Protein AF-A0A2G9M122-F1 (afdb_monomer_lite)

Secondary structure (DSSP, 8-state):
--HHHHHHHHHTTSS-SHHHHHHHHHHHHHHHHHH---SSHHHHHHHHHHHHHHHHHHSTT-HHHHHHHHHHHTT---SSHHHHHHHHHHHHHHHHHHHHHHHHHHHHHHHTTPPTT------S----

Structure (mmCIF, N/CA/C/O backbone):
data_AF-A0A2G9M122-F1
#
_entry.id   AF-A0A2G9M122-F1
#
loop_
_atom_site.group_PDB
_atom_site.id
_atom_site.type_symbol
_atom_site.label_atom_id
_atom_site.label_alt_id
_atom_site.label_comp_id
_atom_site.label_asym_id
_atom_site.label_entity_id
_atom_site.label_seq_id
_atom_site.pdbx_PDB_ins_code
_atom_site.Cartn_x
_atom_site.Cartn_y
_atom_site.Cartn_z
_atom_site.occupancy
_atom_site.B_iso_or_equiv
_atom_site.auth_seq_id
_atom_site.auth_comp_id
_atom_site.auth_asym_id
_atom_site.auth_atom_id
_atom_site.pdbx_PDB_model_num
ATOM 1 N N . MET A 1 1 ? 5.356 -12.812 -1.509 1.00 72.88 1 MET A N 1
ATOM 2 C CA . MET A 1 1 ? 3.886 -12.957 -1.559 1.00 72.88 1 MET A CA 1
ATOM 3 C C . MET A 1 1 ? 3.480 -12.650 -2.978 1.00 72.88 1 MET A C 1
ATOM 5 O O . MET A 1 1 ? 3.828 -11.577 -3.451 1.00 72.88 1 MET A O 1
ATOM 9 N N . GLU A 1 2 ? 2.817 -13.585 -3.647 1.00 91.19 2 GLU A N 1
ATOM 10 C CA . GLU A 1 2 ? 2.454 -13.422 -5.053 1.00 91.19 2 GLU A CA 1
ATOM 11 C C . GLU A 1 2 ? 1.279 -12.453 -5.215 1.00 91.19 2 GLU A C 1
ATOM 13 O O . GLU A 1 2 ? 0.289 -12.522 -4.485 1.00 91.19 2 GLU A O 1
ATOM 18 N N . LEU A 1 3 ? 1.361 -11.567 -6.211 1.00 96.25 3 LEU A N 1
ATOM 19 C CA . LEU A 1 3 ? 0.360 -10.525 -6.469 1.00 96.25 3 LEU A CA 1
ATOM 20 C C . LEU A 1 3 ? -1.063 -11.088 -6.617 1.00 96.25 3 LEU A C 1
ATOM 22 O O . LEU A 1 3 ? -2.020 -10.520 -6.090 1.00 96.25 3 LEU A O 1
ATOM 26 N N . ASN A 1 4 ? -1.214 -12.209 -7.324 1.00 96.69 4 ASN A N 1
ATOM 27 C CA . ASN A 1 4 ? -2.524 -12.822 -7.549 1.00 96.69 4 ASN A CA 1
ATOM 28 C C . ASN A 1 4 ? -3.130 -13.377 -6.250 1.00 96.69 4 ASN A C 1
ATOM 30 O O . ASN A 1 4 ? -4.339 -13.252 -6.040 1.00 96.69 4 ASN A O 1
ATOM 34 N N . ASP A 1 5 ? -2.304 -13.927 -5.356 1.00 97.00 5 ASP A N 1
ATOM 35 C CA . ASP A 1 5 ? -2.758 -14.390 -4.044 1.00 97.00 5 ASP A CA 1
ATOM 36 C C . ASP A 1 5 ? -3.168 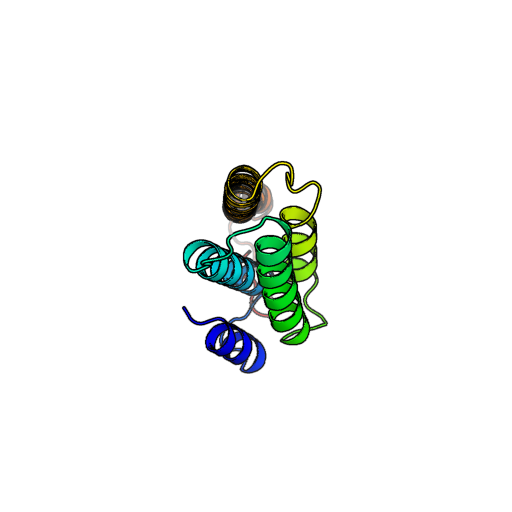-13.216 -3.153 1.00 97.00 5 ASP A C 1
ATOM 38 O O . ASP A 1 5 ? -4.182 -13.306 -2.459 1.00 97.00 5 ASP A O 1
ATOM 42 N N . SER A 1 6 ? -2.441 -12.095 -3.192 1.00 96.88 6 SER A N 1
ATOM 43 C CA . SER A 1 6 ? -2.835 -10.867 -2.489 1.00 96.88 6 SER A CA 1
ATOM 44 C C . SER A 1 6 ? -4.185 -10.339 -2.972 1.00 96.88 6 SER A C 1
ATOM 46 O O . SER A 1 6 ? -5.072 -10.044 -2.171 1.00 96.88 6 SER A O 1
ATOM 48 N N . VAL A 1 7 ? -4.380 -10.266 -4.291 1.00 97.44 7 VAL A N 1
ATOM 49 C CA . VAL A 1 7 ? -5.652 -9.845 -4.898 1.00 97.44 7 VAL A CA 1
ATOM 50 C C . VAL A 1 7 ? -6.794 -10.761 -4.459 1.00 97.44 7 VAL A C 1
ATOM 52 O O . VAL A 1 7 ? -7.866 -10.270 -4.102 1.00 97.44 7 VAL A O 1
ATOM 55 N N . ARG A 1 8 ? -6.573 -12.084 -4.444 1.00 97.50 8 ARG A N 1
ATOM 56 C CA . ARG A 1 8 ? -7.562 -13.055 -3.959 1.00 97.50 8 ARG A CA 1
ATOM 57 C C . ARG A 1 8 ? -7.894 -12.825 -2.484 1.00 97.50 8 ARG A C 1
ATOM 59 O O . ARG A 1 8 ? -9.069 -12.771 -2.143 1.00 97.50 8 ARG A O 1
ATOM 66 N N . GLN A 1 9 ? -6.895 -12.619 -1.628 1.00 97.12 9 GLN A N 1
ATOM 67 C CA . GLN A 1 9 ? -7.105 -12.374 -0.196 1.00 97.12 9 GLN A CA 1
ATOM 68 C C . GLN A 1 9 ? -7.928 -11.109 0.088 1.00 97.12 9 GLN A C 1
ATOM 70 O O . GLN A 1 9 ? -8.790 -11.135 0.967 1.00 97.12 9 GLN A O 1
ATOM 75 N N . ILE A 1 10 ? -7.713 -10.026 -0.670 1.00 95.88 10 ILE A N 1
ATOM 76 C CA . ILE A 1 10 ? -8.532 -8.807 -0.563 1.00 95.88 10 ILE A CA 1
ATOM 77 C C . ILE A 1 10 ? -9.981 -9.089 -0.993 1.00 95.88 10 ILE A C 1
ATOM 79 O O . ILE A 1 10 ? -10.912 -8.702 -0.286 1.00 95.88 10 ILE A O 1
ATOM 83 N N . LYS A 1 11 ? -10.182 -9.788 -2.122 1.00 95.31 11 LYS A N 1
ATOM 84 C CA . LYS A 1 11 ? -11.520 -10.139 -2.640 1.00 95.31 11 LYS A CA 1
ATOM 85 C C . LYS A 1 11 ? -12.301 -11.053 -1.698 1.00 95.31 11 LYS A C 1
ATOM 87 O O . LYS A 1 11 ? -13.495 -10.861 -1.510 1.00 95.31 11 LYS A O 1
ATOM 92 N N . GLU A 1 12 ? -11.625 -12.029 -1.099 1.00 96.31 12 GLU A N 1
ATOM 93 C CA . GLU A 1 12 ? -12.203 -1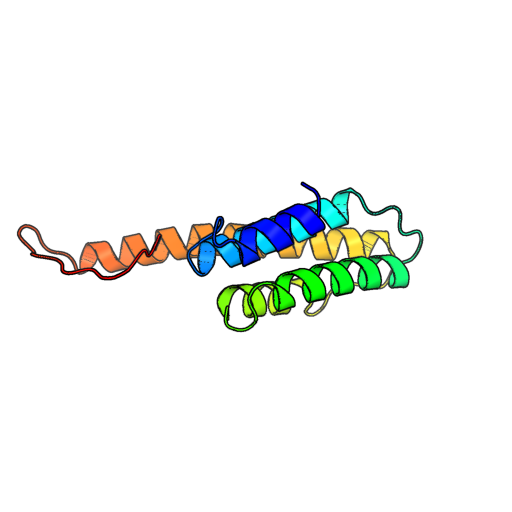2.993 -0.155 1.00 96.31 12 GLU A CA 1
ATOM 94 C C . GLU A 1 12 ? -12.385 -12.417 1.258 1.00 96.31 12 GLU A C 1
ATOM 96 O O . GLU A 1 12 ? -12.725 -13.158 2.176 1.00 96.31 12 GLU A O 1
ATOM 101 N N . LEU A 1 13 ? -12.142 -11.113 1.457 1.00 91.88 13 LEU A N 1
ATOM 102 C CA . LEU A 1 13 ? -12.256 -10.437 2.753 1.00 91.88 13 LEU A CA 1
ATOM 103 C C . LEU A 1 13 ? -11.391 -11.076 3.853 1.00 91.88 13 LEU A C 1
ATOM 105 O O . LEU A 1 13 ? -11.721 -10.972 5.031 1.00 91.88 13 LEU A O 1
ATOM 109 N N . LYS A 1 14 ? -10.270 -11.713 3.488 1.00 94.31 14 LYS A N 1
ATOM 110 C CA . LYS A 1 14 ? -9.271 -12.219 4.448 1.00 94.31 14 LYS A CA 1
ATOM 111 C C . LYS A 1 14 ? -8.434 -11.091 5.045 1.00 94.31 14 LYS A C 1
ATOM 113 O O . LYS A 1 14 ? -7.890 -11.235 6.133 1.00 94.31 14 LYS A O 1
ATOM 118 N N . VAL A 1 15 ? -8.360 -9.969 4.333 1.00 92.06 15 VAL A N 1
ATOM 119 C CA . VAL A 1 15 ? -7.769 -8.711 4.794 1.00 92.06 15 VAL A CA 1
ATOM 120 C C . VAL A 1 15 ? -8.902 -7.700 4.957 1.00 92.06 15 VAL A C 1
ATOM 122 O O . VAL A 1 15 ? -9.627 -7.422 3.998 1.00 92.06 15 VAL A O 1
ATOM 125 N N . GLN A 1 16 ? -9.088 -7.182 6.172 1.00 87.12 16 GLN A N 1
ATOM 126 C CA . GLN A 1 16 ? -10.236 -6.347 6.539 1.00 87.12 16 GLN A CA 1
ATOM 127 C C . GLN A 1 16 ? -9.803 -5.082 7.278 1.00 87.12 16 GLN A C 1
ATOM 129 O O . GLN A 1 16 ? -8.816 -5.083 8.005 1.00 87.12 16 GLN A O 1
ATOM 134 N N . GLY A 1 17 ? -10.587 -4.015 7.127 1.00 90.81 17 GLY A N 1
ATOM 135 C CA . GLY A 1 17 ? -10.270 -2.691 7.659 1.00 90.81 17 GLY A CA 1
ATOM 136 C C . GLY A 1 17 ? -9.495 -1.845 6.649 1.00 90.81 17 GLY A C 1
ATOM 137 O O . GLY A 1 17 ? -8.594 -2.335 5.968 1.00 90.81 17 GLY A O 1
ATOM 138 N N . ALA A 1 18 ? -9.864 -0.568 6.546 1.00 93.31 18 ALA A N 1
ATOM 139 C CA . ALA A 1 18 ? -9.359 0.339 5.517 1.00 93.31 18 ALA A CA 1
ATOM 140 C C . ALA A 1 18 ? -7.824 0.465 5.538 1.00 93.31 18 ALA A C 1
ATOM 142 O O . ALA A 1 18 ? -7.164 0.298 4.512 1.00 93.31 18 ALA A O 1
ATOM 143 N N . GLU A 1 19 ? -7.254 0.681 6.728 1.00 94.75 19 GLU A N 1
ATOM 144 C CA . GLU A 1 19 ? -5.806 0.779 6.927 1.00 94.75 19 GLU A CA 1
ATOM 145 C C . GLU A 1 19 ? -5.093 -0.537 6.598 1.00 94.75 19 GLU A C 1
ATOM 147 O O . GLU A 1 19 ? -4.104 -0.544 5.866 1.00 94.75 19 GLU A O 1
ATOM 152 N N . MET A 1 20 ? -5.603 -1.666 7.101 1.00 95.00 20 MET A N 1
ATOM 153 C CA . MET A 1 20 ? -4.981 -2.974 6.882 1.00 95.00 20 MET A CA 1
ATOM 154 C C . MET A 1 20 ? -4.949 -3.332 5.396 1.00 95.00 20 MET A C 1
ATOM 156 O O . MET A 1 20 ? -3.933 -3.821 4.907 1.00 95.00 20 MET A O 1
ATOM 160 N N . ILE A 1 21 ? -6.028 -3.046 4.661 1.00 96.00 21 ILE A N 1
ATOM 161 C CA . ILE A 1 21 ? -6.086 -3.269 3.213 1.00 96.00 21 ILE A CA 1
ATOM 162 C C . ILE A 1 21 ? -5.066 -2.381 2.495 1.00 96.00 21 ILE A C 1
ATOM 164 O O . ILE A 1 21 ? -4.343 -2.872 1.628 1.00 96.00 21 ILE A O 1
ATOM 168 N N . ALA A 1 22 ? -4.952 -1.105 2.873 1.00 97.31 22 ALA A N 1
ATOM 169 C CA . ALA A 1 22 ? -3.966 -0.200 2.288 1.00 97.31 22 ALA A CA 1
ATOM 170 C C . ALA A 1 22 ? -2.522 -0.665 2.552 1.00 97.31 22 ALA A C 1
ATOM 172 O O . ALA A 1 22 ? -1.734 -0.762 1.612 1.00 97.31 22 ALA A O 1
ATOM 173 N N . ARG A 1 23 ? -2.184 -1.029 3.797 1.00 97.56 23 ARG A N 1
ATOM 174 C CA . ARG A 1 23 ? -0.867 -1.587 4.158 1.00 97.56 23 ARG A CA 1
ATOM 175 C C . ARG A 1 23 ? -0.565 -2.862 3.386 1.00 97.56 23 ARG A C 1
ATOM 177 O O . ARG A 1 23 ? 0.492 -2.971 2.777 1.00 97.56 23 ARG A O 1
ATOM 184 N N . PHE A 1 24 ? -1.506 -3.802 3.362 1.00 97.62 24 PHE A N 1
ATOM 185 C CA . PHE A 1 24 ? -1.355 -5.071 2.656 1.00 97.62 24 PHE A CA 1
ATOM 186 C C . PHE A 1 24 ? -1.129 -4.873 1.149 1.00 97.62 24 PHE A C 1
ATOM 188 O O . PHE A 1 24 ? -0.300 -5.549 0.535 1.00 97.62 24 PHE A O 1
ATOM 195 N N . ALA A 1 25 ? -1.823 -3.906 0.548 1.00 98.00 25 ALA A N 1
ATOM 196 C CA . ALA A 1 25 ? -1.636 -3.542 -0.847 1.00 98.00 25 ALA A CA 1
ATOM 197 C C . ALA A 1 25 ? -0.256 -2.911 -1.110 1.00 98.00 25 ALA A C 1
ATOM 199 O O . ALA A 1 25 ? 0.412 -3.296 -2.070 1.00 98.00 25 ALA A O 1
ATOM 200 N N . LEU A 1 26 ? 0.205 -1.995 -0.251 1.00 98.31 26 LEU A N 1
ATOM 201 C CA . LEU A 1 26 ? 1.545 -1.404 -0.347 1.00 98.31 26 LEU A CA 1
ATOM 202 C C . LEU A 1 26 ? 2.654 -2.445 -0.175 1.00 98.31 26 LEU A C 1
ATOM 204 O O . LEU A 1 26 ? 3.614 -2.455 -0.939 1.00 98.31 26 LEU A O 1
ATOM 208 N N . GLU A 1 27 ? 2.491 -3.355 0.779 1.00 98.38 27 GLU A N 1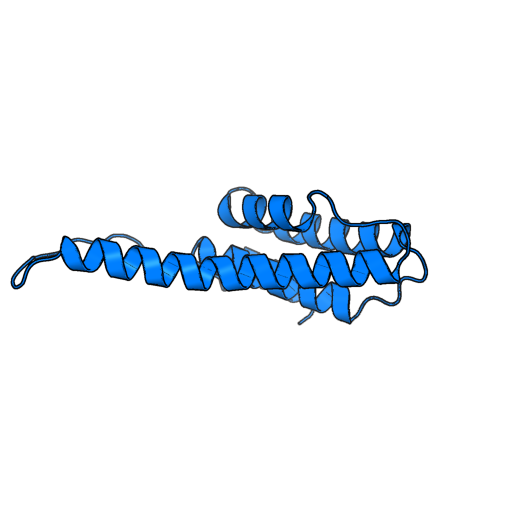
ATOM 209 C CA . GLU A 1 27 ? 3.397 -4.480 0.997 1.00 98.38 27 GLU A CA 1
ATOM 210 C C . GLU A 1 27 ? 3.451 -5.422 -0.207 1.00 98.38 27 GLU A C 1
ATOM 212 O O . GLU A 1 27 ? 4.516 -5.904 -0.599 1.00 98.38 27 GLU A O 1
ATOM 217 N N . THR A 1 28 ? 2.307 -5.639 -0.855 1.00 98.38 28 THR A N 1
ATOM 218 C CA . THR A 1 28 ? 2.251 -6.395 -2.105 1.00 98.38 28 THR A CA 1
ATOM 219 C C . THR A 1 28 ? 3.022 -5.676 -3.213 1.00 98.38 28 THR A C 1
ATOM 221 O O . THR A 1 28 ? 3.856 -6.307 -3.855 1.00 98.38 28 THR A O 1
ATOM 224 N N . ILE A 1 29 ? 2.822 -4.365 -3.409 1.00 98.12 29 ILE A N 1
ATOM 225 C CA . ILE A 1 29 ? 3.592 -3.582 -4.394 1.00 98.12 29 ILE A CA 1
ATOM 226 C C . ILE A 1 29 ? 5.091 -3.620 -4.076 1.00 98.12 29 ILE A C 1
ATOM 228 O O . ILE A 1 29 ? 5.892 -3.822 -4.983 1.00 98.12 29 ILE A O 1
ATOM 232 N N . ARG A 1 30 ? 5.483 -3.506 -2.801 1.00 98.44 30 ARG A N 1
ATOM 233 C CA . ARG A 1 30 ? 6.885 -3.618 -2.368 1.00 98.44 30 ARG A CA 1
ATOM 234 C C . ARG A 1 30 ? 7.502 -4.956 -2.762 1.00 98.44 30 ARG A C 1
ATOM 236 O O . ARG A 1 30 ? 8.657 -5.001 -3.174 1.00 98.44 30 ARG A O 1
ATOM 243 N N . ASN A 1 31 ? 6.745 -6.043 -2.627 1.00 98.25 31 ASN A N 1
ATOM 244 C CA . ASN A 1 31 ? 7.206 -7.371 -3.019 1.00 98.25 31 ASN A CA 1
ATOM 245 C C . ASN A 1 31 ? 7.349 -7.498 -4.538 1.00 98.25 31 ASN A C 1
ATOM 247 O O . ASN A 1 31 ? 8.384 -7.981 -4.983 1.00 98.25 31 ASN A O 1
ATOM 251 N N . VAL A 1 32 ? 6.376 -7.006 -5.316 1.00 98.19 32 VAL A N 1
ATOM 252 C CA . VAL A 1 32 ? 6.479 -6.969 -6.788 1.00 98.19 32 VAL A CA 1
ATOM 253 C C . VAL A 1 32 ? 7.706 -6.157 -7.208 1.00 98.19 32 VAL A C 1
ATOM 255 O O . VAL A 1 32 ? 8.500 -6.629 -8.012 1.00 98.19 32 VAL A O 1
ATOM 258 N N . LEU A 1 33 ? 7.927 -4.987 -6.600 1.00 98.06 33 LEU A N 1
ATOM 259 C CA . LEU A 1 33 ? 9.092 -4.140 -6.861 1.00 98.06 33 LEU A CA 1
ATOM 260 C C . LEU A 1 33 ? 10.409 -4.889 -6.618 1.00 98.06 33 LEU A C 1
ATOM 262 O O . LEU A 1 33 ? 11.298 -4.856 -7.459 1.00 98.06 33 LEU A O 1
ATOM 266 N N . LYS A 1 34 ? 10.530 -5.590 -5.484 1.00 97.56 34 LYS A N 1
ATOM 267 C CA . LYS A 1 34 ? 11.731 -6.363 -5.121 1.00 97.56 34 LYS A CA 1
ATOM 268 C C . LYS A 1 34 ? 11.976 -7.583 -6.016 1.00 97.56 34 LYS A C 1
ATOM 270 O O . LYS A 1 34 ? 13.098 -8.074 -6.053 1.00 97.56 34 LYS A O 1
ATOM 275 N N . GLN A 1 35 ? 10.938 -8.097 -6.671 1.00 97.00 35 GLN A N 1
ATOM 276 C CA . GLN A 1 35 ? 11.003 -9.260 -7.562 1.00 97.00 35 GLN A CA 1
ATOM 277 C C . GLN A 1 35 ? 11.112 -8.875 -9.048 1.00 97.00 35 GLN A C 1
ATOM 279 O O . GLN A 1 35 ? 11.332 -9.752 -9.882 1.00 97.00 35 GLN A O 1
ATOM 284 N N . SER A 1 36 ? 10.949 -7.591 -9.381 1.00 96.75 36 SER A N 1
ATOM 285 C CA . SER A 1 36 ? 11.041 -7.073 -10.747 1.00 96.75 36 SER A CA 1
ATOM 286 C C . SER A 1 36 ? 12.426 -7.320 -11.347 1.00 96.75 36 SER A C 1
ATOM 288 O O . SER A 1 36 ? 13.444 -7.000 -10.733 1.00 96.75 36 SER A O 1
ATOM 290 N N . ASN A 1 37 ? 12.446 -7.776 -12.601 1.00 95.69 37 ASN A N 1
ATOM 291 C CA . ASN A 1 37 ? 13.647 -7.862 -13.439 1.00 95.69 37 ASN A CA 1
ATOM 292 C C . ASN A 1 37 ? 13.624 -6.838 -14.590 1.00 95.69 37 ASN A C 1
ATOM 294 O O . ASN A 1 37 ? 14.334 -7.013 -15.578 1.00 95.69 37 ASN A O 1
ATOM 298 N N . ALA A 1 38 ? 12.790 -5.796 -14.494 1.00 96.00 38 ALA A N 1
ATOM 299 C CA . ALA A 1 38 ? 12.688 -4.757 -15.510 1.00 96.00 38 ALA A CA 1
ATOM 300 C C . ALA A 1 38 ? 14.049 -4.091 -15.791 1.00 96.00 38 ALA A C 1
ATOM 302 O O . ALA A 1 38 ? 14.712 -3.582 -14.886 1.00 96.00 38 ALA A O 1
ATOM 303 N N . ASP A 1 39 ? 14.438 -4.051 -17.064 1.00 93.94 39 ASP A N 1
ATOM 304 C CA . ASP A 1 39 ? 15.696 -3.456 -17.534 1.00 93.94 39 ASP A CA 1
ATOM 305 C C . ASP A 1 39 ? 15.583 -1.949 -17.831 1.00 93.94 39 ASP A C 1
ATOM 307 O O . ASP A 1 39 ? 16.585 -1.253 -18.002 1.00 93.94 39 ASP A O 1
ATOM 311 N N . SER A 1 40 ? 14.363 -1.411 -17.824 1.00 96.81 40 SER A N 1
ATOM 312 C CA . SER A 1 40 ? 14.068 -0.015 -18.129 1.00 96.81 40 SER A CA 1
ATOM 313 C C . SER A 1 40 ? 13.051 0.578 -17.157 1.00 96.81 40 SER A C 1
ATOM 315 O O . SER A 1 40 ? 12.162 -0.105 -16.642 1.00 96.81 40 SER A O 1
ATOM 317 N N . ALA A 1 41 ? 13.145 1.892 -16.940 1.00 96.88 41 ALA A N 1
ATOM 318 C CA . ALA A 1 41 ? 12.213 2.630 -16.091 1.00 96.88 41 ALA A CA 1
ATOM 319 C C . ALA A 1 41 ? 10.758 2.505 -16.585 1.00 96.88 41 ALA A C 1
ATOM 321 O O . ALA A 1 41 ? 9.835 2.398 -15.784 1.00 96.88 41 ALA A O 1
ATOM 322 N N . GLY A 1 42 ? 10.541 2.464 -17.904 1.00 97.31 42 GLY A N 1
ATOM 323 C CA . GLY A 1 42 ? 9.207 2.287 -18.484 1.00 97.31 42 GLY A CA 1
ATOM 324 C C . GLY A 1 42 ? 8.575 0.940 -18.126 1.00 97.31 42 GLY A C 1
ATOM 325 O O . GLY A 1 42 ? 7.412 0.901 -17.720 1.00 97.31 42 GLY A O 1
ATOM 326 N N . LEU A 1 43 ? 9.344 -0.152 -18.216 1.00 97.81 43 LEU A N 1
ATOM 327 C CA . LEU A 1 43 ? 8.870 -1.482 -17.828 1.00 97.81 43 LEU A CA 1
ATOM 328 C C . LEU A 1 43 ? 8.607 -1.564 -16.324 1.00 97.81 43 LEU A C 1
ATOM 330 O O . LEU A 1 43 ? 7.535 -2.013 -15.928 1.00 97.81 43 LEU A O 1
ATOM 334 N N . LEU A 1 44 ? 9.517 -1.036 -15.500 1.00 98.38 44 LEU A N 1
ATOM 335 C CA . LEU A 1 44 ? 9.343 -1.007 -14.047 1.00 98.38 44 LEU A CA 1
ATOM 336 C C . LEU A 1 44 ? 8.061 -0.261 -13.652 1.00 98.38 44 LEU A C 1
ATOM 338 O O . LEU A 1 44 ? 7.263 -0.756 -12.855 1.00 98.38 44 LEU A O 1
ATOM 342 N N . TYR A 1 45 ? 7.824 0.913 -14.244 1.00 98.12 45 TYR A N 1
ATOM 343 C CA . TYR A 1 45 ? 6.600 1.672 -14.007 1.00 98.12 45 TYR A CA 1
ATOM 344 C C . TYR A 1 45 ? 5.355 0.889 -14.435 1.00 98.12 45 TYR A C 1
ATOM 346 O O . TYR A 1 45 ? 4.362 0.876 -13.706 1.00 98.12 45 TYR A O 1
ATOM 354 N N . SER A 1 46 ? 5.402 0.226 -15.595 1.00 98.00 46 SER A N 1
ATOM 355 C CA . SER A 1 46 ? 4.291 -0.587 -16.096 1.00 98.00 46 SER A CA 1
ATOM 356 C C . SER A 1 46 ? 3.960 -1.739 -15.146 1.00 98.00 46 SER A C 1
ATOM 358 O O . SER A 1 46 ? 2.792 -1.929 -14.810 1.00 98.00 46 SER A O 1
ATOM 360 N N . GLU A 1 47 ? 4.968 -2.460 -14.648 1.00 98.12 47 GLU A N 1
ATOM 361 C CA . GLU A 1 47 ? 4.782 -3.538 -13.671 1.00 98.12 47 GLU A CA 1
ATOM 362 C C . GLU A 1 47 ? 4.113 -3.027 -12.386 1.00 98.12 47 GLU A C 1
ATOM 364 O O . GLU A 1 47 ? 3.143 -3.620 -11.897 1.00 98.12 47 GLU A O 1
ATOM 369 N N . MET A 1 48 ? 4.574 -1.885 -11.861 1.00 98.50 48 MET A N 1
ATOM 370 C CA . MET A 1 48 ? 3.969 -1.265 -10.678 1.00 98.50 48 MET A CA 1
ATOM 371 C C . MET A 1 48 ? 2.527 -0.822 -10.955 1.00 98.50 48 MET A C 1
ATOM 373 O O . MET A 1 48 ? 1.629 -1.052 -10.138 1.00 98.50 48 MET A O 1
ATOM 377 N N . ALA A 1 49 ? 2.276 -0.202 -12.109 1.00 98.31 49 ALA A N 1
ATOM 378 C CA . ALA A 1 49 ? 0.955 0.274 -12.503 1.00 98.31 49 ALA A CA 1
ATOM 379 C C . ALA A 1 49 ? -0.050 -0.877 -12.671 1.00 98.31 49 ALA A C 1
ATOM 381 O O . ALA A 1 49 ? -1.208 -0.741 -12.255 1.00 98.31 49 ALA A O 1
ATOM 382 N N . ASP A 1 50 ? 0.390 -2.016 -13.206 1.00 98.38 50 ASP A N 1
ATOM 383 C CA . ASP A 1 50 ? -0.417 -3.228 -13.332 1.00 98.38 50 ASP A CA 1
ATOM 384 C C . ASP A 1 50 ? -0.734 -3.852 -11.972 1.00 98.38 50 ASP A C 1
ATOM 386 O O . ASP A 1 50 ? -1.887 -4.221 -11.714 1.00 98.38 50 ASP A O 1
ATOM 390 N N . ALA A 1 51 ? 0.247 -3.914 -11.066 1.00 98.38 51 ALA A N 1
ATOM 391 C CA . ALA A 1 51 ? 0.023 -4.359 -9.692 1.00 98.38 51 ALA A CA 1
ATOM 392 C C . ALA A 1 51 ? -1.009 -3.474 -8.979 1.00 98.38 51 ALA A C 1
ATOM 394 O O . ALA A 1 51 ? -1.999 -3.979 -8.439 1.00 98.38 51 ALA A O 1
ATOM 395 N N . ARG A 1 52 ? -0.843 -2.148 -9.068 1.00 98.31 52 ARG A N 1
ATOM 396 C CA . ARG A 1 52 ? -1.799 -1.159 -8.552 1.00 98.31 52 ARG A CA 1
ATOM 397 C C . ARG A 1 52 ? -3.200 -1.387 -9.113 1.00 98.31 52 ARG A C 1
ATOM 399 O O . ARG A 1 52 ? -4.162 -1.412 -8.351 1.00 98.31 52 ARG A O 1
ATOM 406 N N . LYS A 1 53 ? -3.332 -1.563 -10.432 1.00 98.44 53 LYS A N 1
ATOM 407 C CA . LYS A 1 53 ? -4.626 -1.770 -11.102 1.00 98.44 53 LYS A CA 1
ATOM 408 C C . LYS A 1 53 ? -5.324 -3.035 -10.601 1.00 98.44 53 LYS A C 1
ATOM 410 O O . LYS A 1 53 ? -6.514 -2.990 -10.295 1.00 98.44 53 LYS A O 1
ATOM 415 N N . LYS A 1 54 ? -4.595 -4.150 -10.488 1.00 98.31 54 LYS A N 1
ATOM 416 C CA . LYS A 1 54 ? -5.141 -5.429 -10.005 1.00 98.31 54 LYS A CA 1
ATOM 417 C C . LYS A 1 54 ? -5.600 -5.345 -8.547 1.00 98.31 54 LYS A C 1
ATOM 419 O O . LYS A 1 54 ? -6.684 -5.831 -8.230 1.00 98.31 54 LYS A O 1
ATOM 424 N N . LEU A 1 55 ? -4.815 -4.699 -7.683 1.00 98.00 55 LEU A N 1
ATOM 425 C CA . LEU A 1 55 ? -5.164 -4.489 -6.274 1.00 98.00 55 LEU A CA 1
ATOM 426 C C . LEU A 1 55 ? -6.358 -3.534 -6.119 1.00 98.00 55 LEU A C 1
ATOM 428 O O . LEU A 1 55 ? -7.303 -3.852 -5.406 1.00 98.00 55 LEU A O 1
ATOM 432 N N . ALA A 1 56 ? -6.379 -2.418 -6.852 1.00 97.25 56 ALA A N 1
ATOM 433 C CA . ALA A 1 56 ? -7.497 -1.473 -6.858 1.00 97.25 56 ALA A CA 1
ATOM 434 C C . ALA A 1 56 ? -8.821 -2.126 -7.289 1.00 97.25 56 ALA A C 1
ATOM 436 O O . ALA A 1 56 ? -9.864 -1.906 -6.675 1.00 97.25 56 ALA A O 1
ATOM 437 N N . ALA A 1 57 ? -8.776 -2.978 -8.315 1.00 97.62 57 ALA A N 1
ATOM 438 C CA . ALA A 1 57 ? -9.942 -3.717 -8.788 1.00 97.62 57 ALA A CA 1
ATOM 439 C C . ALA A 1 57 ? -10.413 -4.807 -7.807 1.00 97.62 57 ALA A C 1
ATOM 441 O O . ALA A 1 57 ? -11.551 -5.261 -7.904 1.00 97.62 57 ALA A O 1
ATOM 442 N N . ALA A 1 58 ? -9.564 -5.243 -6.868 1.00 96.38 58 ALA A N 1
ATOM 443 C CA . ALA A 1 58 ? -9.938 -6.227 -5.855 1.00 96.38 58 ALA A CA 1
ATOM 444 C C . ALA A 1 58 ? -10.995 -5.682 -4.883 1.00 96.38 58 ALA A C 1
ATOM 446 O O . ALA A 1 58 ? -11.825 -6.447 -4.397 1.00 96.38 58 ALA A O 1
ATOM 447 N N . ARG A 1 59 ? -10.976 -4.368 -4.624 1.00 94.69 59 ARG A N 1
ATOM 448 C CA . ARG A 1 59 ? -11.938 -3.681 -3.757 1.00 94.69 59 ARG A CA 1
ATOM 449 C C . ARG A 1 59 ? -12.102 -2.217 -4.197 1.00 94.69 59 ARG A C 1
ATOM 451 O O . ARG A 1 59 ? -11.459 -1.330 -3.636 1.00 94.69 59 ARG A O 1
ATOM 458 N N . PRO A 1 60 ? -12.965 -1.941 -5.192 1.00 94.38 60 PRO A N 1
ATOM 459 C CA . PRO A 1 60 ? -13.049 -0.632 -5.847 1.00 94.38 60 PRO A CA 1
ATOM 460 C C . PRO A 1 60 ? -13.590 0.496 -4.956 1.00 94.38 60 PRO A C 1
ATOM 462 O O . PRO A 1 60 ? -13.507 1.661 -5.327 1.00 94.38 60 PRO A O 1
ATOM 465 N N . THR A 1 61 ? -14.131 0.171 -3.782 1.00 93.00 61 THR A N 1
ATOM 466 C CA . THR A 1 61 ? -14.723 1.125 -2.834 1.00 93.00 61 THR A CA 1
ATOM 467 C C . THR A 1 61 ? -13.834 1.395 -1.616 1.00 93.00 61 THR A C 1
ATOM 469 O O . THR A 1 61 ? -14.345 1.832 -0.591 1.00 93.00 61 THR A O 1
ATOM 472 N N . GLU A 1 62 ? -12.530 1.097 -1.678 1.00 95.12 62 GLU A N 1
ATOM 473 C CA . GLU A 1 62 ? -11.603 1.240 -0.544 1.00 95.12 62 GLU A CA 1
ATOM 474 C C . GLU A 1 62 ? -10.712 2.498 -0.654 1.00 95.12 62 GLU A C 1
ATOM 476 O O . GLU A 1 62 ? -9.591 2.420 -1.169 1.00 95.12 62 GLU A O 1
ATOM 481 N N . PRO A 1 63 ? -11.172 3.680 -0.195 1.00 96.50 63 PRO A N 1
ATOM 482 C CA . PRO A 1 63 ? -10.495 4.958 -0.436 1.00 96.50 63 PRO A CA 1
ATOM 483 C C . PRO A 1 63 ? -9.095 5.045 0.182 1.00 96.50 63 PRO A C 1
ATOM 485 O O . PRO A 1 63 ? -8.221 5.701 -0.386 1.00 96.50 63 PRO A O 1
ATOM 488 N N . CYS A 1 64 ? -8.850 4.381 1.319 1.00 96.81 64 CYS A N 1
ATOM 489 C CA . CYS A 1 64 ? -7.544 4.417 1.980 1.00 96.81 64 CYS A CA 1
ATOM 490 C C . CYS A 1 64 ? -6.451 3.818 1.080 1.00 96.81 64 CYS A C 1
ATOM 492 O O . CYS A 1 64 ? -5.395 4.425 0.887 1.00 96.81 64 CYS A O 1
ATOM 494 N N . MET A 1 65 ? -6.749 2.685 0.435 1.00 97.56 65 MET A N 1
ATOM 495 C CA . MET A 1 65 ? -5.855 2.043 -0.530 1.00 97.56 65 MET A CA 1
ATOM 496 C C . MET A 1 65 ? -5.586 2.946 -1.743 1.00 97.56 65 MET A C 1
ATOM 498 O O . MET A 1 65 ? -4.436 3.094 -2.157 1.00 97.56 65 MET A O 1
ATOM 502 N N . PHE A 1 66 ? -6.614 3.605 -2.291 1.00 98.06 66 PHE A N 1
ATOM 503 C CA . PHE A 1 66 ? -6.435 4.534 -3.414 1.00 98.06 66 PHE A CA 1
ATOM 504 C C . PHE A 1 66 ? -5.551 5.731 -3.056 1.00 98.06 66 PHE A C 1
ATOM 506 O O . PHE A 1 66 ? -4.698 6.119 -3.854 1.00 98.06 66 PHE A O 1
ATOM 513 N N . ASN A 1 67 ? -5.717 6.296 -1.860 1.00 98.25 67 ASN A N 1
ATOM 514 C CA . ASN A 1 67 ? -4.893 7.408 -1.393 1.00 98.25 67 ASN A CA 1
ATOM 515 C C . ASN A 1 67 ? -3.435 6.986 -1.182 1.00 98.25 67 ASN A C 1
ATOM 517 O O . ASN A 1 67 ? -2.527 7.704 -1.604 1.00 98.25 67 ASN A O 1
ATOM 521 N N . ALA A 1 68 ? -3.208 5.801 -0.611 1.00 98.12 68 ALA A N 1
ATOM 522 C CA . ALA A 1 68 ? -1.873 5.227 -0.471 1.00 98.12 68 ALA A CA 1
ATOM 523 C C . ALA A 1 68 ? -1.194 5.035 -1.839 1.00 98.12 68 ALA A C 1
ATOM 525 O O . ALA A 1 68 ? -0.051 5.449 -2.035 1.00 98.12 68 ALA A O 1
ATOM 526 N N . PHE A 1 69 ? -1.916 4.496 -2.827 1.00 98.44 69 PHE A N 1
ATOM 527 C CA . PHE A 1 69 ? -1.411 4.396 -4.196 1.00 98.44 69 PHE A CA 1
ATOM 528 C C . PHE A 1 69 ? -1.138 5.759 -4.822 1.00 98.44 69 PHE A C 1
ATOM 530 O O . PHE A 1 69 ? -0.095 5.940 -5.440 1.00 98.44 69 PHE A O 1
ATOM 537 N N . LYS A 1 70 ? -2.037 6.734 -4.662 1.00 98.06 70 LYS A N 1
ATOM 538 C CA . LYS A 1 70 ? -1.807 8.089 -5.170 1.00 98.06 70 LYS A CA 1
ATOM 539 C C . LYS A 1 70 ? -0.503 8.655 -4.613 1.00 98.06 70 LYS A C 1
ATOM 541 O O . LYS A 1 70 ? 0.303 9.147 -5.389 1.00 98.06 70 LYS A O 1
ATOM 546 N N . TYR A 1 71 ? -0.266 8.532 -3.307 1.00 98.19 71 TYR A N 1
ATOM 547 C CA . TYR A 1 71 ? 0.971 8.994 -2.681 1.00 98.19 71 TYR A CA 1
ATOM 548 C C . TYR A 1 71 ? 2.213 8.300 -3.255 1.00 98.19 71 TYR A C 1
ATOM 550 O O . TYR A 1 71 ? 3.169 8.978 -3.629 1.00 98.19 71 TYR A O 1
ATOM 558 N N . VAL A 1 72 ? 2.195 6.969 -3.371 1.00 98.25 72 VAL A N 1
ATOM 559 C CA . VAL A 1 72 ? 3.348 6.199 -3.864 1.00 98.25 72 VAL A CA 1
ATOM 560 C C . VAL A 1 72 ? 3.675 6.506 -5.324 1.00 98.25 72 VAL A C 1
ATOM 562 O O . VAL A 1 72 ? 4.847 6.586 -5.663 1.00 98.25 72 VAL A O 1
ATOM 565 N N . PHE A 1 73 ? 2.667 6.712 -6.174 1.00 97.62 73 PHE A N 1
ATOM 566 C CA . PHE A 1 73 ? 2.855 6.947 -7.612 1.00 97.62 73 PHE A CA 1
ATOM 567 C C . PHE A 1 73 ? 3.053 8.420 -7.990 1.00 97.62 73 PHE A C 1
ATOM 569 O O . PHE A 1 73 ? 3.414 8.711 -9.129 1.00 97.62 73 PHE A O 1
ATOM 576 N N . MET A 1 74 ? 2.782 9.349 -7.076 1.00 95.50 74 MET A N 1
ATOM 577 C CA . MET A 1 74 ? 2.979 10.779 -7.304 1.00 95.50 74 MET A CA 1
ATOM 578 C C . MET A 1 74 ? 4.475 11.102 -7.345 1.00 95.50 74 MET A C 1
ATOM 580 O O . MET A 1 74 ? 5.211 10.624 -6.494 1.00 95.50 74 MET A O 1
ATOM 584 N N . ASP A 1 75 ? 4.921 11.907 -8.310 1.00 91.88 75 ASP A N 1
ATOM 585 C CA . ASP A 1 75 ? 6.300 12.417 -8.415 1.00 91.88 75 ASP A CA 1
ATOM 586 C C . ASP A 1 75 ? 7.397 11.347 -8.252 1.00 91.88 75 ASP A C 1
ATOM 588 O O . ASP A 1 75 ? 8.429 11.572 -7.614 1.00 91.88 75 ASP A O 1
ATOM 592 N N . VAL A 1 76 ? 7.160 10.147 -8.790 1.00 93.88 76 VAL A N 1
ATOM 593 C CA . VAL A 1 76 ? 8.177 9.093 -8.834 1.00 93.88 76 VAL A CA 1
ATOM 594 C C . VAL A 1 76 ? 9.273 9.519 -9.802 1.00 93.88 76 VAL A C 1
ATOM 596 O O . VAL A 1 76 ? 9.000 9.829 -10.963 1.00 93.88 76 VAL A O 1
ATOM 599 N N . LYS A 1 77 ? 10.516 9.506 -9.319 1.00 92.31 77 LYS A N 1
ATOM 600 C CA . LYS A 1 77 ? 11.705 9.781 -10.132 1.00 92.31 77 LYS A CA 1
ATOM 601 C C . LYS A 1 77 ? 11.812 8.777 -11.276 1.00 92.31 77 LYS A C 1
ATOM 603 O O . LYS A 1 77 ? 11.558 7.591 -11.079 1.00 92.31 77 LYS A O 1
ATOM 608 N N . ASN A 1 78 ? 12.164 9.232 -12.471 1.00 92.69 78 ASN A N 1
ATOM 609 C CA . ASN A 1 78 ? 12.132 8.406 -13.681 1.00 92.69 78 ASN A CA 1
ATOM 610 C C . ASN A 1 78 ? 13.353 8.584 -14.594 1.00 92.69 78 ASN A C 1
ATOM 612 O O . ASN A 1 78 ? 13.342 8.106 -15.726 1.00 92.69 78 ASN A O 1
ATOM 616 N N . GLU A 1 79 ? 14.418 9.210 -14.096 1.00 93.44 79 GLU A N 1
ATOM 617 C CA . GLU A 1 79 ? 15.655 9.474 -14.836 1.00 93.44 79 GLU A CA 1
ATOM 618 C C . GLU A 1 79 ? 16.424 8.185 -15.163 1.00 93.44 79 GLU A C 1
ATOM 620 O O . GLU A 1 79 ? 17.177 8.125 -16.132 1.00 93.44 79 GLU A O 1
ATOM 625 N N . SER A 1 80 ? 16.243 7.136 -14.356 1.00 96.50 80 SER A N 1
ATOM 626 C CA . SER A 1 80 ? 16.775 5.797 -14.609 1.00 96.50 80 SER A CA 1
ATOM 627 C C . SER A 1 80 ? 15.943 4.732 -13.896 1.00 96.50 80 SER A C 1
ATOM 629 O O . SER A 1 80 ? 15.212 5.030 -12.948 1.00 96.50 80 SER A O 1
ATOM 631 N N . THR A 1 81 ? 16.098 3.468 -14.299 1.00 97.12 81 THR A N 1
ATOM 632 C CA . THR A 1 81 ? 15.476 2.319 -13.619 1.00 97.12 81 THR A CA 1
ATOM 633 C C . THR A 1 81 ? 15.857 2.269 -12.134 1.00 97.12 81 THR A C 1
ATOM 635 O O . THR A 1 81 ? 15.009 2.018 -11.282 1.00 97.12 81 THR A O 1
ATOM 638 N N . ILE A 1 82 ? 17.122 2.569 -11.810 1.00 97.12 82 ILE A N 1
ATOM 639 C CA . ILE A 1 82 ? 17.646 2.551 -10.436 1.00 97.12 82 ILE A CA 1
ATOM 640 C C . ILE A 1 82 ? 17.008 3.656 -9.586 1.00 97.12 82 ILE A C 1
ATOM 642 O O . ILE A 1 82 ? 16.584 3.397 -8.459 1.00 97.12 82 ILE A O 1
ATOM 646 N N . GLU A 1 83 ? 16.932 4.883 -10.103 1.00 97.31 83 GLU A N 1
ATOM 647 C CA . GLU A 1 83 ? 16.327 6.000 -9.366 1.00 97.31 83 GLU A CA 1
ATOM 648 C C . GLU A 1 83 ? 14.821 5.805 -9.177 1.00 97.31 83 GLU A C 1
ATOM 650 O O . GLU A 1 83 ? 14.305 6.053 -8.086 1.00 97.31 83 GLU A O 1
ATOM 655 N N . MET A 1 84 ? 14.130 5.255 -10.178 1.00 98.06 84 MET A N 1
ATOM 656 C CA . MET A 1 84 ? 12.722 4.885 -10.053 1.00 98.06 84 MET A CA 1
ATOM 657 C C . MET A 1 84 ? 12.502 3.802 -8.998 1.00 98.06 84 MET A C 1
ATOM 659 O O . MET A 1 84 ? 11.616 3.942 -8.154 1.00 98.06 84 MET A O 1
ATOM 663 N N . TYR A 1 85 ? 13.326 2.750 -8.998 1.00 98.38 85 TYR A N 1
ATOM 664 C CA . TYR A 1 85 ? 13.263 1.693 -7.989 1.00 98.38 85 TYR A CA 1
ATOM 665 C C . TYR A 1 85 ? 13.411 2.263 -6.574 1.00 98.38 85 TYR A C 1
ATOM 667 O O . TYR A 1 85 ? 12.582 1.998 -5.701 1.00 98.38 85 TYR A O 1
ATOM 675 N N . LYS A 1 86 ? 14.443 3.088 -6.350 1.00 98.19 86 LYS A N 1
ATOM 676 C CA . LYS A 1 86 ? 14.676 3.735 -5.051 1.00 98.19 86 LYS A CA 1
ATOM 677 C C . LYS A 1 86 ? 13.511 4.637 -4.661 1.00 98.19 86 LYS A C 1
ATOM 679 O O . LYS A 1 86 ? 13.074 4.582 -3.517 1.00 98.19 86 LYS A O 1
ATOM 684 N N . SER A 1 87 ? 12.995 5.425 -5.605 1.00 98.19 87 SER A N 1
ATOM 685 C CA . SER A 1 87 ? 11.885 6.345 -5.367 1.00 98.19 87 SER A CA 1
ATOM 686 C C . SER A 1 87 ? 10.609 5.601 -4.971 1.00 98.19 87 SER A C 1
ATOM 688 O O . SER A 1 87 ? 9.989 5.959 -3.973 1.00 98.19 87 SER A O 1
ATOM 690 N N . PHE A 1 88 ? 10.247 4.518 -5.667 1.00 98.56 88 PHE A N 1
ATOM 691 C CA . PHE A 1 88 ? 9.120 3.680 -5.253 1.00 98.56 88 PHE A CA 1
ATOM 692 C C . PHE A 1 88 ? 9.334 3.087 -3.861 1.00 98.56 88 PHE A C 1
ATOM 694 O O . PHE A 1 88 ? 8.443 3.187 -3.019 1.00 98.56 88 PHE A O 1
ATOM 701 N N . LEU A 1 89 ? 10.505 2.495 -3.607 1.00 98.44 89 LEU A N 1
ATOM 702 C CA . LEU A 1 89 ? 10.798 1.864 -2.324 1.00 98.44 89 LEU A CA 1
ATOM 703 C C . LEU A 1 89 ? 10.698 2.873 -1.174 1.00 98.44 89 LEU A C 1
ATOM 705 O O . LEU A 1 89 ? 9.983 2.625 -0.208 1.00 98.44 89 LEU A O 1
ATOM 709 N N . GLU A 1 90 ? 11.350 4.028 -1.302 1.00 98.25 90 GLU A N 1
ATOM 710 C CA . GLU A 1 90 ? 11.316 5.099 -0.304 1.00 98.25 90 GLU A CA 1
ATOM 711 C C . GLU A 1 90 ? 9.883 5.552 -0.011 1.00 98.25 90 GLU A C 1
ATOM 713 O O . GLU A 1 90 ? 9.473 5.618 1.148 1.00 98.25 90 GLU A O 1
ATOM 718 N N . ARG A 1 91 ? 9.088 5.814 -1.053 1.00 98.38 91 ARG A N 1
ATOM 719 C CA . ARG A 1 91 ? 7.705 6.278 -0.889 1.00 98.38 91 ARG A CA 1
ATOM 720 C C . ARG A 1 91 ? 6.811 5.218 -0.256 1.00 98.38 91 ARG A C 1
ATOM 722 O O . ARG A 1 91 ? 5.955 5.559 0.557 1.00 98.38 91 ARG A O 1
ATOM 729 N N . ILE A 1 92 ? 7.005 3.941 -0.582 1.00 98.50 92 ILE A N 1
ATOM 730 C CA . ILE A 1 92 ? 6.272 2.850 0.069 1.00 98.50 92 ILE A CA 1
ATOM 731 C C . ILE A 1 92 ? 6.616 2.794 1.562 1.00 98.50 92 ILE A C 1
ATOM 733 O O . ILE A 1 92 ? 5.707 2.755 2.390 1.00 98.50 92 ILE A O 1
ATOM 737 N N . GLU A 1 93 ? 7.901 2.855 1.921 1.00 98.12 93 GLU A N 1
ATOM 738 C CA . GLU A 1 93 ? 8.330 2.858 3.326 1.00 98.12 93 GLU A CA 1
ATOM 739 C C . GLU A 1 93 ? 7.794 4.076 4.091 1.00 98.12 93 GLU A C 1
ATOM 741 O O . GLU A 1 93 ? 7.343 3.945 5.229 1.00 98.12 93 GLU A O 1
ATOM 746 N N . LEU A 1 94 ? 7.804 5.263 3.476 1.00 98.25 94 LEU A N 1
ATOM 747 C CA . LEU A 1 94 ? 7.242 6.475 4.075 1.00 98.25 94 LEU A CA 1
ATOM 748 C C . LEU A 1 94 ? 5.734 6.349 4.310 1.00 98.25 94 LEU A C 1
ATOM 750 O O . LEU A 1 94 ? 5.255 6.720 5.381 1.00 98.25 94 LEU A O 1
ATOM 754 N N . ALA A 1 95 ? 4.991 5.792 3.352 1.00 98.12 95 ALA A N 1
ATOM 755 C CA . ALA A 1 95 ? 3.558 5.564 3.502 1.00 98.12 95 ALA A CA 1
ATOM 756 C C . ALA A 1 95 ? 3.247 4.559 4.623 1.00 98.12 95 ALA A C 1
ATOM 758 O O . ALA A 1 95 ? 2.362 4.806 5.441 1.00 98.12 95 ALA A O 1
ATOM 759 N N . LEU A 1 96 ? 4.001 3.457 4.709 1.00 97.88 96 LEU A N 1
ATOM 760 C CA . LEU A 1 96 ? 3.847 2.463 5.776 1.00 97.88 96 LEU A CA 1
ATOM 761 C C . LEU A 1 96 ? 4.143 3.063 7.158 1.00 97.88 96 LEU A C 1
ATOM 763 O O . LEU A 1 96 ? 3.328 2.926 8.070 1.00 97.88 96 LEU A O 1
ATOM 767 N N . LYS A 1 97 ? 5.248 3.809 7.292 1.00 97.88 97 LYS A N 1
ATOM 768 C CA . LYS A 1 97 ? 5.595 4.527 8.531 1.00 97.88 97 LYS A CA 1
ATOM 769 C C . LYS A 1 97 ? 4.559 5.582 8.909 1.00 97.88 97 LYS A C 1
ATOM 771 O O . LYS A 1 97 ? 4.314 5.807 10.093 1.00 97.88 97 LYS A O 1
ATOM 776 N N . HIS A 1 98 ? 3.952 6.242 7.922 1.00 97.56 98 HIS A N 1
ATOM 777 C CA . HIS A 1 98 ? 2.913 7.235 8.176 1.00 97.56 98 HIS A CA 1
ATOM 778 C C . HIS A 1 98 ? 1.690 6.616 8.858 1.00 97.56 98 HIS A C 1
ATOM 780 O O . HIS A 1 98 ? 1.153 7.231 9.776 1.00 97.56 98 HIS A O 1
ATOM 786 N N . PHE A 1 99 ? 1.282 5.403 8.473 1.00 96.69 99 PHE A N 1
ATOM 787 C CA . PHE A 1 99 ? 0.187 4.715 9.155 1.00 96.69 99 PHE A CA 1
ATOM 788 C C . PHE A 1 99 ? 0.509 4.446 10.635 1.00 96.69 99 PHE A C 1
ATOM 790 O O . PHE A 1 99 ? -0.325 4.722 11.494 1.00 96.69 99 PHE A O 1
ATOM 797 N N . ASP A 1 100 ? 1.732 4.005 10.959 1.00 95.38 100 ASP A N 1
ATOM 798 C CA . ASP A 1 100 ? 2.148 3.787 12.356 1.00 95.38 100 ASP A CA 1
ATOM 799 C C . ASP A 1 100 ? 2.123 5.091 13.163 1.00 95.38 100 ASP A C 1
ATOM 801 O O . ASP A 1 100 ? 1.594 5.150 14.276 1.00 95.38 100 ASP A O 1
ATOM 805 N N . PHE A 1 101 ? 2.662 6.160 12.575 1.00 96.94 101 PHE A N 1
ATOM 806 C CA . PHE A 1 101 ? 2.669 7.485 13.183 1.00 96.94 101 PHE A CA 1
ATOM 807 C C . PHE A 1 101 ? 1.249 8.023 13.411 1.00 96.94 101 PHE A C 1
ATOM 809 O O . PHE A 1 101 ? 0.952 8.563 14.482 1.00 96.94 101 PHE A O 1
ATOM 816 N N . ALA A 1 102 ? 0.365 7.870 12.422 1.00 96.12 102 ALA A N 1
ATOM 817 C CA . ALA A 1 102 ? -1.020 8.314 12.505 1.00 96.12 102 ALA A CA 1
ATOM 818 C C . ALA A 1 102 ? -1.761 7.572 13.621 1.00 96.12 102 ALA A C 1
ATOM 820 O O . ALA A 1 102 ? -2.383 8.218 14.464 1.00 96.12 102 ALA A O 1
ATOM 821 N N . GLN A 1 103 ? -1.610 6.247 13.692 1.00 94.44 103 GLN A N 1
ATOM 822 C CA . GLN A 1 103 ? -2.232 5.409 14.715 1.00 94.44 103 GLN A CA 1
ATOM 823 C C . GLN A 1 103 ? -1.837 5.842 16.133 1.00 94.44 103 GLN A C 1
ATOM 825 O O . GLN A 1 103 ? -2.692 6.083 16.988 1.00 94.44 103 GLN A O 1
ATOM 830 N N . GLN A 1 104 ? -0.536 6.014 16.381 1.00 95.31 104 GLN A N 1
ATOM 831 C CA . GLN A 1 104 ? -0.030 6.461 17.683 1.00 95.31 104 GLN A CA 1
ATOM 832 C C . GLN A 1 104 ? -0.517 7.869 18.038 1.00 95.31 104 GLN A C 1
ATOM 834 O O . GLN A 1 104 ? -0.880 8.143 19.185 1.00 95.31 104 GLN A O 1
ATOM 839 N N . THR A 1 105 ? -0.547 8.767 17.052 1.00 96.81 105 THR A N 1
ATOM 840 C CA . THR A 1 105 ? -0.993 10.150 17.244 1.00 96.81 105 THR A CA 1
ATOM 841 C C . THR A 1 105 ? -2.481 10.210 17.584 1.00 96.81 105 THR A C 1
ATOM 843 O O . THR A 1 105 ? -2.861 10.892 18.538 1.00 96.81 105 THR A O 1
ATOM 846 N N . ILE A 1 106 ? -3.320 9.460 16.861 1.00 95.75 106 ILE A N 1
ATOM 847 C CA . ILE A 1 106 ? -4.761 9.361 17.123 1.00 95.75 106 ILE A CA 1
ATOM 848 C C . ILE A 1 106 ? -5.001 8.806 18.527 1.00 95.75 106 ILE A C 1
ATOM 850 O O . ILE A 1 106 ? -5.719 9.438 19.300 1.00 95.75 106 ILE A O 1
ATOM 854 N N . ALA A 1 107 ? -4.345 7.702 18.902 1.00 94.50 107 ALA A N 1
ATOM 855 C CA . ALA A 1 107 ? -4.483 7.104 20.230 1.00 94.50 107 ALA A CA 1
ATOM 856 C C . ALA A 1 107 ? -4.087 8.080 21.355 1.00 94.50 107 ALA A C 1
ATOM 858 O O . ALA A 1 107 ? -4.793 8.207 22.359 1.00 94.50 107 ALA A O 1
ATOM 859 N N . LYS A 1 108 ? -2.990 8.829 21.174 1.00 95.75 108 LYS A N 1
ATOM 860 C CA . LYS A 1 108 ? -2.536 9.848 22.132 1.00 95.75 108 LYS A CA 1
ATOM 861 C C . LYS A 1 108 ? -3.541 10.990 22.296 1.00 95.75 108 LYS A C 1
ATOM 863 O O . LYS A 1 108 ? -3.743 11.459 23.411 1.00 95.75 108 LYS A O 1
ATOM 868 N N . ILE A 1 109 ? -4.150 11.456 21.206 1.00 96.00 109 ILE A N 1
ATOM 869 C CA . ILE A 1 109 ? -5.148 12.535 21.248 1.00 96.00 109 ILE A CA 1
ATOM 870 C C . ILE A 1 109 ? -6.471 12.021 21.836 1.00 96.00 109 ILE A C 1
ATOM 872 O O . ILE A 1 109 ? -7.103 12.705 22.642 1.00 96.00 109 ILE A O 1
ATOM 876 N N . ALA A 1 110 ? -6.895 10.816 21.455 1.00 93.62 110 ALA A N 1
ATOM 877 C CA . ALA A 1 110 ? -8.153 10.222 21.891 1.00 93.62 110 ALA A CA 1
ATOM 878 C C . ALA A 1 110 ? -8.150 9.869 23.385 1.00 93.62 110 ALA A C 1
ATOM 880 O O . ALA A 1 110 ? -9.152 10.100 24.064 1.00 93.62 110 ALA A O 1
ATOM 881 N N . SER A 1 111 ? -7.027 9.386 23.929 1.00 93.56 111 SER A N 1
ATOM 882 C CA . SER A 1 111 ? -6.916 9.032 25.354 1.00 93.56 111 SER A CA 1
ATOM 883 C C . SER A 1 111 ? -7.163 10.219 26.290 1.00 93.56 111 SER A C 1
ATOM 885 O O . SER A 1 111 ? -7.673 10.038 27.389 1.00 93.56 111 SER A O 1
ATOM 887 N N . GLN A 1 112 ? -6.904 11.447 25.833 1.00 94.88 112 GLN A N 1
ATOM 888 C CA . GLN A 1 112 ? -7.197 12.672 26.586 1.00 94.88 112 GLN A CA 1
ATOM 889 C C . GLN A 1 112 ? -8.699 12.993 26.651 1.00 94.88 112 GLN A C 1
ATOM 891 O O . GLN A 1 112 ? -9.125 13.800 27.477 1.00 94.88 112 GLN A O 1
ATOM 896 N N . LYS A 1 113 ? -9.511 12.391 25.773 1.00 93.50 113 LYS A N 1
ATOM 897 C CA . LYS A 1 113 ? -10.969 12.581 25.720 1.00 93.50 113 LYS A CA 1
ATOM 898 C C . LYS A 1 113 ? -11.729 11.504 26.492 1.00 93.50 113 LYS A C 1
ATOM 900 O O . LYS A 1 113 ? -12.846 11.763 26.936 1.00 93.50 113 LYS A O 1
ATOM 905 N N . VAL A 1 114 ? -11.141 10.320 26.659 1.00 93.31 114 VAL A N 1
ATOM 906 C CA . VAL A 1 114 ? -11.748 9.197 27.383 1.00 93.31 114 VAL A CA 1
ATOM 907 C C . VAL A 1 114 ? -11.445 9.319 28.875 1.00 93.31 114 VAL A C 1
ATOM 909 O O . VAL A 1 114 ? -10.294 9.270 29.295 1.00 93.31 114 VAL A O 1
ATOM 912 N N . LYS A 1 115 ? -12.489 9.468 29.695 1.00 94.88 115 LYS A N 1
ATOM 913 C CA . LYS A 1 115 ? -12.354 9.590 31.154 1.00 94.88 115 LYS A CA 1
ATOM 914 C C . LYS A 1 115 ? -12.551 8.244 31.844 1.00 94.88 115 LYS A C 1
ATOM 916 O O . LYS A 1 115 ? -13.263 7.379 31.330 1.00 94.88 115 LYS A O 1
ATOM 921 N N . ASN A 1 116 ? -11.983 8.093 33.039 1.00 95.50 116 ASN A N 1
ATOM 922 C CA . ASN A 1 116 ? -12.246 6.919 33.868 1.00 95.50 116 ASN A CA 1
ATOM 923 C C . ASN A 1 116 ? -13.758 6.756 34.115 1.00 95.50 116 ASN A C 1
ATOM 925 O O . ASN A 1 116 ? -14.449 7.741 34.377 1.00 95.50 116 ASN A O 1
ATOM 929 N N . GLY A 1 117 ? -14.261 5.526 34.008 1.00 95.69 117 GLY A N 1
ATOM 930 C CA . GLY A 1 117 ? -15.690 5.220 34.137 1.00 95.69 117 GLY A CA 1
ATOM 931 C C . GLY A 1 117 ? -16.547 5.524 3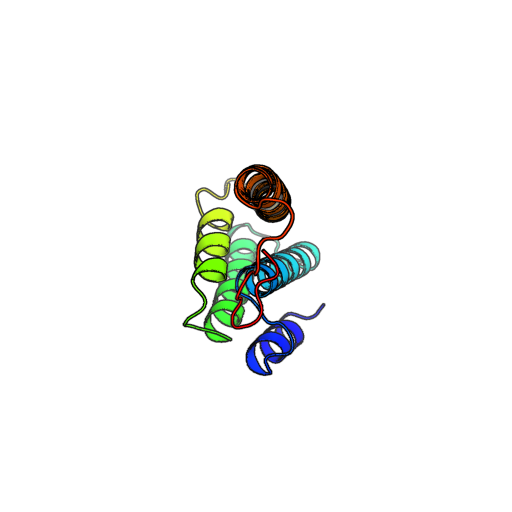2.900 1.00 95.69 117 GLY A C 1
ATOM 932 O O . GLY A 1 117 ? -17.767 5.410 32.980 1.00 95.69 117 GLY A O 1
ATOM 933 N N . SER A 1 118 ? -15.954 5.900 31.759 1.00 95.94 118 SER A N 1
ATOM 934 C CA . SER A 1 118 ? -16.717 6.094 30.516 1.00 95.94 118 SER A CA 1
ATOM 935 C C . SER A 1 118 ? -17.247 4.765 29.972 1.00 95.94 118 SER A C 1
ATOM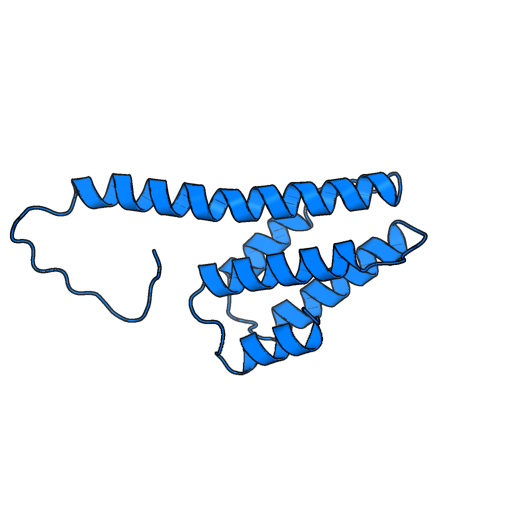 937 O O . SER A 1 118 ? -16.509 3.784 29.900 1.00 95.94 118 SER A O 1
ATOM 939 N N . ILE A 1 119 ? -18.497 4.757 29.504 1.00 96.00 119 ILE A N 1
ATOM 940 C CA . ILE A 1 119 ? -19.048 3.669 28.687 1.00 96.00 119 ILE A CA 1
ATOM 941 C C . ILE A 1 119 ? -18.881 4.070 27.222 1.00 96.00 119 ILE A C 1
ATOM 943 O O . ILE A 1 119 ? -19.426 5.086 26.792 1.00 96.00 119 ILE A O 1
ATOM 947 N N . ILE A 1 120 ? -18.107 3.293 26.465 1.00 93.69 120 ILE A N 1
ATOM 948 C CA . ILE A 1 120 ? -17.818 3.569 25.055 1.00 93.69 120 ILE A CA 1
ATOM 949 C C . ILE A 1 120 ? -18.579 2.571 24.193 1.00 93.69 120 ILE A C 1
ATOM 951 O O . ILE A 1 120 ? -18.379 1.365 24.308 1.00 93.69 120 ILE A O 1
ATOM 955 N N . PHE A 1 121 ? -19.420 3.088 23.302 1.00 95.06 121 PHE A N 1
ATOM 956 C CA . PHE A 1 121 ? -20.042 2.294 22.252 1.00 95.06 121 PHE A CA 1
ATOM 957 C C . PHE A 1 121 ? -19.189 2.376 20.990 1.00 95.06 121 PHE A C 1
ATOM 959 O O . PHE A 1 121 ? -18.896 3.466 20.499 1.00 95.06 121 PHE A O 1
ATOM 966 N N . THR A 1 122 ? -18.805 1.220 20.462 1.00 93.12 122 THR A N 1
ATOM 967 C CA . THR A 1 122 ? -18.125 1.090 19.173 1.00 93.12 122 THR A CA 1
ATOM 968 C C . THR A 1 122 ? -18.987 0.269 18.220 1.00 93.12 122 THR A C 1
ATOM 970 O O . THR A 1 122 ? -19.915 -0.432 18.630 1.00 93.12 122 THR A O 1
ATOM 973 N N . HIS A 1 123 ? -18.715 0.383 16.924 1.00 92.44 123 HIS A N 1
ATOM 974 C CA . HIS A 1 123 ? -19.390 -0.396 15.896 1.00 92.44 123 HIS A CA 1
ATOM 975 C C . HIS A 1 123 ? -18.389 -0.791 14.808 1.00 92.44 123 HIS A C 1
ATOM 977 O O . HIS A 1 123 ? -17.465 -0.030 14.519 1.00 92.44 123 HIS A O 1
ATOM 983 N N . CYS A 1 124 ? -18.606 -1.951 14.180 1.00 86.31 124 CYS A N 1
ATOM 984 C CA . CYS A 1 124 ? -17.698 -2.550 13.197 1.00 86.31 124 CYS A CA 1
ATOM 985 C C . CYS A 1 124 ? -16.311 -2.901 13.787 1.00 86.31 124 CYS A C 1
ATOM 987 O O . CYS A 1 124 ? -16.148 -3.022 15.000 1.00 86.31 124 CYS A O 1
ATOM 989 N N . HIS A 1 125 ? -15.327 -3.119 12.914 1.00 76.56 125 HIS A N 1
ATOM 990 C CA . HIS A 1 125 ? -13.941 -3.408 13.257 1.00 76.56 125 HIS A CA 1
ATOM 991 C C . HIS A 1 125 ? -13.030 -2.291 12.731 1.00 76.56 125 HIS A C 1
ATOM 993 O O . HIS A 1 125 ? -12.722 -2.229 11.537 1.00 76.56 125 HIS A O 1
ATOM 999 N N . SER A 1 126 ? -12.602 -1.414 13.640 1.00 83.94 126 SER A N 1
ATOM 1000 C CA . SER A 1 126 ? -11.548 -0.422 13.419 1.00 83.94 126 SER A CA 1
ATOM 1001 C C . SER A 1 126 ? -10.319 -0.847 14.209 1.00 83.94 126 SER A C 1
ATOM 1003 O O . SER A 1 126 ? -10.413 -1.051 15.416 1.00 83.94 126 SER A O 1
ATOM 1005 N N . SER A 1 127 ? -9.178 -0.992 13.533 1.00 79.00 127 SER A N 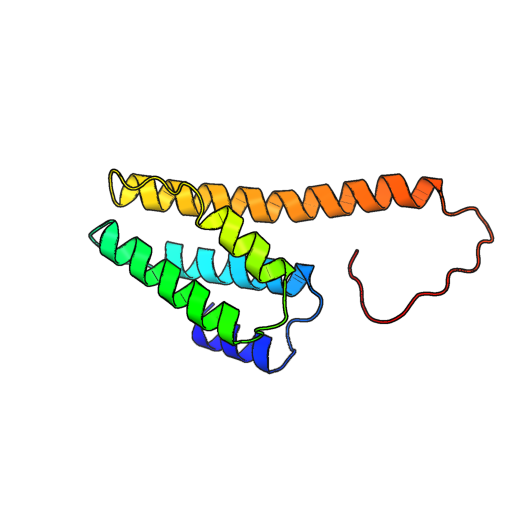1
ATOM 1006 C CA . SER A 1 127 ? -7.881 -1.150 14.202 1.00 79.00 127 SER A CA 1
ATOM 1007 C C . SER A 1 127 ? -7.354 0.167 14.771 1.00 79.00 127 SER A C 1
ATOM 1009 O O . SER A 1 127 ? -6.422 0.137 15.573 1.00 79.00 127 SER A O 1
ATOM 1011 N N . THR A 1 128 ? -7.936 1.291 14.331 1.00 79.06 128 THR A N 1
ATOM 1012 C CA . THR A 1 128 ? -7.658 2.635 14.835 1.00 79.06 128 THR A CA 1
ATOM 1013 C C . THR A 1 128 ? -8.325 2.878 16.165 1.00 79.06 128 THR A C 1
ATOM 1015 O O . THR A 1 128 ? -7.585 3.263 17.100 1.00 79.06 128 THR A O 1
#

Foldseek 3Di:
DALVVLLVCLLVVVQDALLRLLLSLLVNLLVQLVVDPDQWLVVSVVSSVVSLVSSCVSPVPRVSNVVLVCQLPPPQDHPTNVSNSVSSNVSSVVSNVVSVVVVVVCCVVVVVVDDPPDDDDDDDDHPD

Sequence (128 aa):
MELNDSVRQIKELKVQGAEMIARFALETIRNVLKQSNADSAGLLYSEMADARKKLAAARPTEPCMFNAFKYVFMDVKNESTIEMYKSFLERIELALKHFDFAQQTIAKIASQKVKNGSIIFTHCHSST

Radius of gyration: 17.15 Å; chains: 1; bounding box: 38×27×53 Å

pLDDT: mean 95.56, std 4.21, range [72.88, 98.56]